Protein AF-A0A2V6G9D4-F1 (afdb_monomer_lite)

pLDDT: mean 81.45, std 14.57, range [40.88, 96.25]

Sequence (131 aa):
MLAITMTDLYPEPSWNFVFGQASLRERVGVYSFARYDSAFYGEARDRDYETLLLRRSCKVLAHETGHMFGLAHCIYFNCLMNGSNHLAESDRRPLHLCPVCPAQTAMEYRLRCGRALPRARTRHPRRGFRR

Secondary structure (DSSP, 8-state):
-EEEESS-B-SSTTS--BSEEEETTTTEEEEE-GGGSGGGGTPPPPTTHHHHHHHHHHHHHHHHHHHHTTPPPP-SSS-TT---SSHHHHHHS-SSPPTHHHHHHHHHHHHHH--PPP-------------

Radius of gyration: 20.03 Å; chains: 1; bounding box: 32×40×70 Å

Structure (mmCIF, N/CA/C/O backbone):
data_AF-A0A2V6G9D4-F1
#
_entry.id   AF-A0A2V6G9D4-F1
#
loop_
_atom_site.group_PDB
_atom_site.id
_atom_site.type_symbol
_atom_site.label_atom_id
_atom_site.label_alt_id
_atom_site.label_comp_id
_atom_site.label_asym_id
_atom_site.label_entity_id
_atom_site.label_seq_id
_atom_site.pdbx_PDB_ins_code
_atom_site.Cartn_x
_atom_site.Cartn_y
_atom_site.Cartn_z
_atom_site.occupancy
_atom_site.B_iso_or_equiv
_atom_site.auth_seq_id
_atom_site.auth_comp_id
_atom_site.auth_asym_id
_atom_site.auth_atom_id
_atom_site.pdbx_PDB_model_num
ATOM 1 N N . MET A 1 1 ? -2.696 -12.063 9.111 1.00 76.19 1 MET A N 1
ATOM 2 C CA . MET A 1 1 ? -1.526 -12.503 8.313 1.00 76.19 1 MET A CA 1
ATOM 3 C C . MET A 1 1 ? -1.511 -11.747 7.000 1.00 76.19 1 MET A C 1
ATOM 5 O O . MET A 1 1 ? -2.567 -11.633 6.400 1.00 76.19 1 MET A O 1
ATOM 9 N N . LEU A 1 2 ? -0.371 -11.234 6.548 1.00 83.19 2 LEU A N 1
ATOM 10 C CA . LEU A 1 2 ? -0.308 -10.541 5.266 1.00 83.19 2 LEU A CA 1
ATOM 11 C C . LEU A 1 2 ? 0.787 -11.160 4.396 1.00 83.19 2 LEU A C 1
ATOM 13 O O . LEU A 1 2 ? 1.938 -11.234 4.817 1.00 83.19 2 LEU A O 1
ATOM 17 N N . ALA A 1 3 ? 0.394 -11.675 3.234 1.00 87.88 3 ALA A N 1
ATOM 18 C CA . ALA A 1 3 ? 1.280 -12.308 2.269 1.00 87.88 3 ALA A CA 1
ATOM 19 C C . ALA A 1 3 ? 1.743 -11.285 1.230 1.00 87.88 3 ALA A C 1
ATOM 21 O O . ALA A 1 3 ? 0.977 -10.420 0.805 1.00 87.88 3 ALA A O 1
ATOM 22 N N . ILE A 1 4 ? 3.000 -11.404 0.818 1.00 87.44 4 ILE A N 1
ATOM 23 C CA . ILE A 1 4 ? 3.617 -10.539 -0.184 1.00 87.44 4 ILE A CA 1
ATOM 24 C C . ILE A 1 4 ? 4.168 -11.424 -1.288 1.00 87.44 4 ILE A C 1
ATOM 26 O O . ILE A 1 4 ? 4.809 -12.435 -1.003 1.00 87.44 4 ILE A O 1
ATOM 30 N N . THR A 1 5 ? 3.935 -11.039 -2.537 1.00 90.38 5 THR A N 1
ATOM 31 C CA . THR A 1 5 ? 4.454 -11.762 -3.695 1.00 90.38 5 THR A CA 1
ATOM 32 C C . THR A 1 5 ? 4.932 -10.816 -4.798 1.00 90.38 5 THR A C 1
ATOM 34 O O . THR A 1 5 ? 4.462 -9.689 -4.929 1.00 90.38 5 THR A O 1
ATOM 37 N N . MET A 1 6 ? 5.881 -11.287 -5.606 1.00 90.12 6 MET A N 1
ATOM 38 C CA . MET A 1 6 ? 6.255 -10.670 -6.888 1.00 90.12 6 MET A CA 1
ATOM 39 C C . MET A 1 6 ? 5.561 -11.363 -8.069 1.00 90.12 6 MET A C 1
ATOM 41 O O . MET A 1 6 ? 5.897 -11.117 -9.221 1.00 90.12 6 MET A O 1
ATOM 45 N N . THR A 1 7 ? 4.608 -12.255 -7.788 1.00 91.19 7 THR A N 1
ATOM 46 C CA . THR A 1 7 ? 3.763 -12.915 -8.789 1.00 91.19 7 THR A CA 1
ATOM 47 C C . THR A 1 7 ? 2.461 -12.150 -8.937 1.00 91.19 7 THR A C 1
ATOM 49 O O . THR A 1 7 ? 1.896 -11.677 -7.953 1.00 91.19 7 THR A O 1
ATOM 52 N N . ASP A 1 8 ? 1.990 -12.009 -10.164 1.00 91.38 8 ASP A N 1
ATOM 53 C CA . ASP A 1 8 ? 0.737 -11.330 -10.458 1.00 91.38 8 ASP A CA 1
ATOM 54 C C . ASP A 1 8 ? -0.482 -12.085 -9.891 1.00 91.38 8 ASP A C 1
ATOM 56 O O . ASP A 1 8 ? -0.447 -13.309 -9.747 1.00 91.38 8 ASP A O 1
ATOM 60 N N . LEU A 1 9 ? -1.541 -11.359 -9.522 1.00 90.12 9 LEU A N 1
ATOM 61 C CA . LEU A 1 9 ? -2.704 -11.919 -8.822 1.00 90.12 9 LEU A CA 1
ATOM 62 C C . LEU A 1 9 ? -3.973 -11.812 -9.665 1.00 90.12 9 LEU A C 1
ATOM 64 O O . LEU A 1 9 ? -4.364 -10.725 -10.092 1.00 90.12 9 LEU A O 1
ATOM 68 N N . TYR A 1 10 ? -4.659 -12.946 -9.801 1.00 91.12 10 TYR A N 1
ATOM 69 C CA . TYR A 1 10 ? -5.901 -13.101 -10.556 1.00 91.12 10 TYR A CA 1
ATOM 70 C C . TYR A 1 10 ? -6.921 -13.826 -9.671 1.00 91.12 10 TYR A C 1
ATOM 72 O O . TYR A 1 10 ? -6.820 -15.043 -9.511 1.00 91.12 10 TYR A O 1
ATOM 80 N N . PRO A 1 11 ? -7.856 -13.106 -9.024 1.00 85.06 11 PRO A N 1
ATOM 81 C CA . PRO A 1 11 ? -8.777 -13.719 -8.067 1.00 85.06 11 PRO A C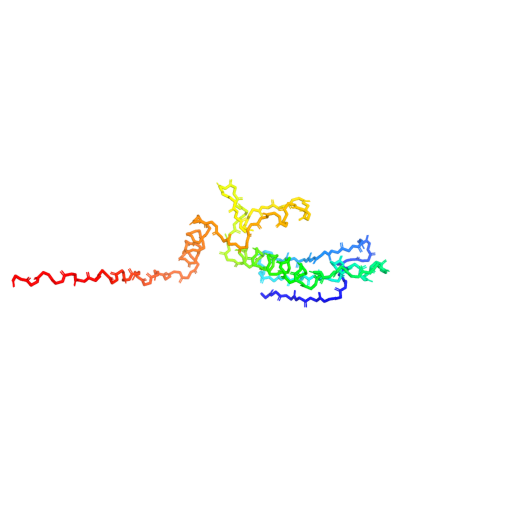A 1
ATOM 82 C C . PRO A 1 11 ? -9.801 -14.637 -8.747 1.00 85.06 11 PRO A C 1
ATOM 84 O O . PRO A 1 11 ? -10.218 -15.624 -8.149 1.00 85.06 11 PRO A O 1
ATOM 87 N N . GLU A 1 12 ? -10.170 -14.344 -9.997 1.00 86.44 12 GLU A N 1
ATOM 88 C CA . GLU A 1 12 ? -11.112 -15.129 -10.797 1.00 86.44 12 GLU A CA 1
ATOM 89 C C . GLU A 1 12 ? -10.708 -15.128 -12.283 1.00 86.44 12 GLU A C 1
ATOM 91 O O . GLU A 1 12 ? -10.102 -14.157 -12.743 1.00 86.44 12 GLU A O 1
ATOM 96 N N . PRO A 1 13 ? -11.086 -16.157 -13.070 1.00 83.94 13 PRO A N 1
ATOM 97 C CA . PRO A 1 13 ? -10.744 -16.239 -14.496 1.00 83.94 13 PRO A CA 1
ATOM 98 C C . PRO A 1 13 ? -11.314 -15.111 -15.369 1.00 83.94 13 PRO A C 1
ATOM 100 O O . PRO A 1 13 ? -10.782 -14.835 -16.438 1.00 83.94 13 PRO A O 1
ATOM 103 N N . SER A 1 14 ? -12.415 -14.486 -14.946 1.00 86.81 14 SER A N 1
ATOM 104 C CA . SER A 1 14 ? -13.086 -13.392 -15.663 1.00 86.81 14 SER A CA 1
ATOM 105 C C . SER A 1 14 ? -12.550 -12.003 -15.302 1.00 86.81 14 SER A C 1
ATOM 107 O O . SER A 1 14 ? -12.973 -11.012 -15.899 1.00 86.81 14 SER A O 1
ATOM 109 N N . TRP A 1 15 ? -11.651 -11.904 -14.319 1.00 79.19 15 TRP A N 1
ATOM 110 C CA . TRP A 1 15 ? -11.100 -10.637 -13.846 1.00 79.19 15 TRP A CA 1
ATOM 111 C C . TRP A 1 15 ? -9.763 -10.338 -14.522 1.00 79.19 15 TRP A C 1
ATOM 113 O O . TRP A 1 15 ? -9.012 -11.245 -14.865 1.00 79.19 15 TRP A O 1
ATOM 123 N N . ASN A 1 16 ? -9.438 -9.048 -14.653 1.00 85.00 16 ASN A N 1
ATOM 124 C CA . ASN A 1 16 ? -8.153 -8.625 -15.208 1.00 85.00 16 ASN A CA 1
ATOM 125 C C . ASN A 1 16 ? -6.995 -8.951 -14.263 1.00 85.00 16 ASN A C 1
ATOM 127 O O . ASN A 1 16 ? -6.203 -9.814 -14.574 1.00 85.00 16 ASN A O 1
ATOM 131 N N . PHE A 1 17 ? -6.855 -8.249 -13.140 1.00 85.56 17 PHE A N 1
ATOM 132 C CA . PHE A 1 17 ? -5.833 -8.502 -12.118 1.00 85.56 17 PHE A CA 1
ATOM 133 C C . PHE A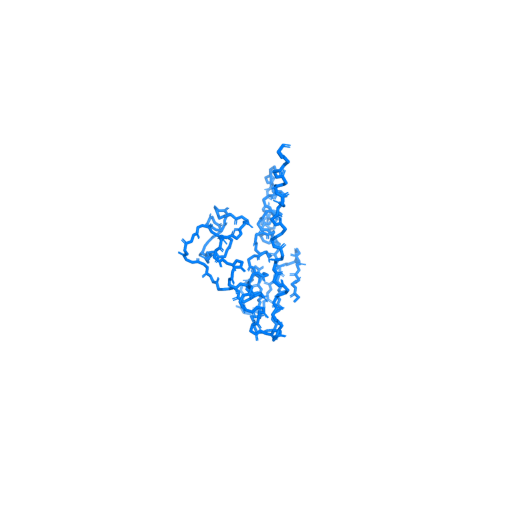 1 17 ? -6.164 -7.693 -10.865 1.00 85.56 17 PHE A C 1
ATOM 135 O O . PHE A 1 17 ? -6.974 -6.762 -10.915 1.00 85.56 17 PHE A O 1
ATOM 142 N N . 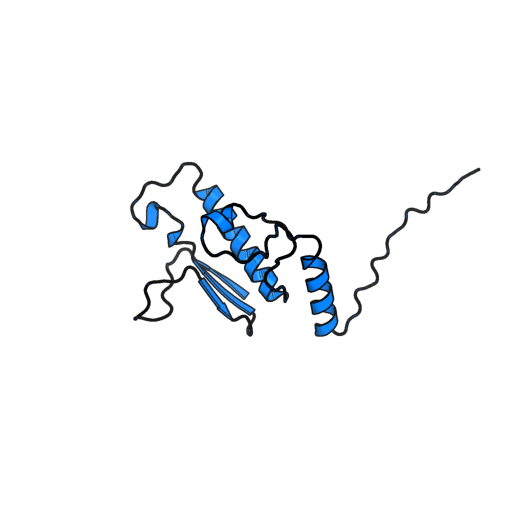VAL A 1 18 ? -5.498 -7.999 -9.754 1.00 82.62 18 VAL A N 1
ATOM 143 C CA . VAL A 1 18 ? -5.535 -7.170 -8.543 1.00 82.62 18 VAL A CA 1
ATOM 144 C C . VAL A 1 18 ? -4.127 -6.919 -8.016 1.00 82.62 18 VAL A C 1
ATOM 146 O O . VAL A 1 18 ? -3.262 -7.785 -8.068 1.00 82.62 18 VAL A O 1
ATOM 149 N N . PHE A 1 19 ? -3.887 -5.737 -7.450 1.00 83.44 19 PHE A N 1
ATOM 150 C CA . PHE A 1 19 ? -2.643 -5.473 -6.712 1.00 83.44 19 PHE A CA 1
ATOM 151 C C . PHE A 1 19 ? -2.627 -6.149 -5.338 1.00 83.44 19 PHE A C 1
ATOM 153 O O . PHE A 1 19 ? -1.577 -6.314 -4.724 1.00 83.44 19 PHE A O 1
ATOM 160 N N . GLY A 1 20 ? -3.793 -6.551 -4.848 1.00 84.56 20 GLY A N 1
ATOM 161 C CA . GLY A 1 20 ? -3.944 -7.284 -3.611 1.00 84.56 20 GLY A CA 1
ATOM 162 C C . GLY A 1 20 ? -5.407 -7.549 -3.304 1.00 84.56 20 GLY A C 1
ATOM 163 O O . GLY A 1 20 ? -6.303 -6.980 -3.925 1.00 84.56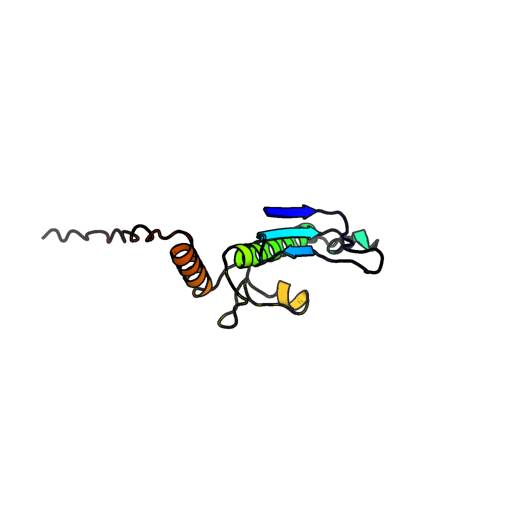 20 GLY A O 1
ATOM 164 N N . GLN A 1 21 ? -5.635 -8.430 -2.342 1.00 83.94 21 GLN A N 1
ATOM 165 C CA . GLN A 1 21 ? -6.954 -8.767 -1.831 1.00 83.94 21 GLN A CA 1
ATOM 166 C C . GLN A 1 21 ? -6.855 -8.989 -0.327 1.00 83.94 21 GLN A C 1
ATOM 168 O O . GLN A 1 21 ? -5.914 -9.625 0.150 1.00 83.94 21 GLN A O 1
ATOM 173 N N . ALA A 1 22 ? -7.832 -8.494 0.426 1.00 84.00 22 ALA A N 1
ATOM 174 C CA . ALA A 1 22 ? -7.852 -8.627 1.873 1.00 84.00 22 ALA A CA 1
ATOM 175 C C . ALA A 1 22 ? -9.253 -8.959 2.393 1.00 84.00 22 ALA A C 1
ATOM 177 O O . ALA A 1 22 ? -10.264 -8.488 1.879 1.00 84.00 22 ALA A O 1
ATOM 178 N N . SER A 1 23 ? -9.294 -9.751 3.460 1.00 82.19 23 SER A N 1
ATOM 179 C CA . SER A 1 23 ? -10.466 -9.946 4.303 1.00 82.19 23 SER A CA 1
ATOM 180 C C . SER A 1 23 ? -10.310 -9.108 5.565 1.00 82.19 23 SER A C 1
ATOM 182 O O . SER A 1 23 ? -9.484 -9.408 6.433 1.00 82.19 23 SER A O 1
ATOM 184 N N . LEU A 1 24 ? -11.143 -8.074 5.696 1.00 72.81 24 LEU A N 1
ATOM 185 C CA . LEU A 1 24 ? -11.198 -7.240 6.903 1.00 72.81 24 LEU A CA 1
ATOM 186 C C . LEU A 1 24 ? -11.682 -8.030 8.127 1.00 72.81 24 LEU A C 1
ATOM 188 O O . LEU A 1 24 ? -11.263 -7.756 9.253 1.00 72.81 24 LEU A O 1
ATOM 192 N N . ARG A 1 25 ? -12.545 -9.031 7.909 1.00 79.81 25 ARG A N 1
ATOM 193 C CA . ARG A 1 25 ? -13.087 -9.890 8.968 1.00 79.81 25 ARG A CA 1
ATOM 194 C C . ARG A 1 25 ? -12.022 -10.836 9.512 1.00 79.81 25 ARG A C 1
ATOM 196 O O . ARG A 1 25 ? -11.770 -10.841 10.713 1.00 79.81 25 ARG A O 1
ATOM 203 N N . GLU A 1 26 ? -11.377 -11.577 8.615 1.00 83.44 26 GLU A N 1
ATOM 204 C CA . GLU A 1 26 ? -10.391 -12.604 8.974 1.00 83.44 26 GLU A CA 1
ATOM 205 C C . GLU A 1 26 ? -8.997 -12.019 9.236 1.00 83.44 26 GLU A C 1
ATOM 207 O O . GLU A 1 26 ? -8.105 -12.716 9.714 1.00 83.44 26 GLU A O 1
ATOM 212 N N . ARG A 1 27 ? -8.789 -10.725 8.944 1.00 81.38 27 ARG A N 1
ATOM 213 C CA . ARG A 1 27 ? -7.495 -10.034 9.073 1.00 81.38 27 ARG A CA 1
ATOM 214 C C . ARG A 1 27 ? -6.408 -10.824 8.358 1.00 81.38 27 ARG A C 1
ATOM 216 O O . ARG A 1 27 ? -5.340 -11.128 8.907 1.00 81.38 27 ARG A O 1
ATOM 223 N N . VAL A 1 28 ? -6.696 -11.165 7.109 1.00 86.19 28 VAL A N 1
ATOM 224 C CA . VAL A 1 28 ? -5.725 -11.746 6.191 1.00 86.19 28 VAL A CA 1
ATOM 225 C C . VAL A 1 28 ? -5.765 -11.025 4.860 1.00 86.19 28 VAL A C 1
ATOM 227 O O . VAL A 1 28 ? -6.822 -10.560 4.446 1.00 86.19 28 VAL A O 1
ATOM 230 N N . GLY A 1 29 ? -4.628 -10.932 4.188 1.00 86.25 29 GLY A N 1
ATOM 231 C CA . GLY A 1 29 ? -4.569 -10.379 2.844 1.00 86.25 29 GLY A CA 1
ATOM 232 C C . GLY A 1 29 ? -3.317 -10.811 2.106 1.00 86.25 29 GLY A C 1
ATOM 233 O O . GLY A 1 29 ? -2.364 -11.297 2.715 1.00 86.25 29 GLY A O 1
ATOM 234 N N . VAL A 1 30 ? -3.336 -10.639 0.794 1.00 89.44 30 VAL A N 1
ATOM 235 C CA . VAL A 1 30 ? -2.206 -10.863 -0.104 1.00 89.44 30 VAL A CA 1
ATOM 236 C C . VAL A 1 30 ? -2.014 -9.621 -0.961 1.00 89.44 30 VAL A C 1
ATOM 238 O O . VAL A 1 30 ? -2.993 -9.053 -1.435 1.00 89.44 30 VAL A O 1
ATOM 241 N N . TYR A 1 31 ? -0.766 -9.203 -1.145 1.00 89.06 31 TYR A N 1
ATOM 242 C CA . TYR A 1 31 ? -0.387 -8.075 -1.989 1.00 89.06 31 TYR A CA 1
ATOM 243 C C . TYR A 1 31 ? 0.706 -8.489 -2.968 1.00 89.06 31 TYR A C 1
ATOM 245 O O . TYR A 1 31 ? 1.647 -9.195 -2.599 1.00 89.06 31 TYR A O 1
ATOM 253 N N . SER A 1 32 ? 0.576 -8.036 -4.211 1.00 89.50 32 SER A N 1
ATOM 254 C CA . SER A 1 32 ? 1.552 -8.250 -5.267 1.00 89.50 32 SER A CA 1
ATOM 255 C C . SER A 1 32 ? 2.198 -6.953 -5.707 1.00 89.50 32 SER A C 1
ATOM 257 O O . SER A 1 32 ? 1.525 -5.961 -5.995 1.00 89.50 32 SER A O 1
ATOM 259 N N . PHE A 1 33 ? 3.523 -6.996 -5.818 1.00 88.56 33 PHE A N 1
ATOM 260 C CA . PHE A 1 33 ? 4.309 -5.912 -6.391 1.00 88.56 33 PHE A CA 1
ATOM 261 C C . PHE A 1 33 ? 4.755 -6.185 -7.832 1.00 88.56 33 PHE A C 1
ATOM 263 O O . PHE A 1 33 ? 5.462 -5.358 -8.402 1.00 88.56 33 PHE A O 1
ATOM 270 N N . ALA A 1 34 ? 4.301 -7.287 -8.446 1.00 88.69 34 ALA A N 1
ATOM 271 C CA . ALA A 1 34 ? 4.676 -7.681 -9.808 1.00 88.69 34 ALA A CA 1
ATOM 272 C C . ALA A 1 34 ? 4.499 -6.529 -10.808 1.00 88.69 34 ALA A C 1
ATOM 274 O O . ALA A 1 34 ? 5.425 -6.155 -11.514 1.00 88.69 34 ALA A O 1
ATOM 275 N N . ARG A 1 35 ? 3.322 -5.897 -10.783 1.00 86.06 35 ARG A N 1
ATOM 276 C CA . ARG A 1 35 ? 2.925 -4.823 -11.705 1.00 86.06 35 ARG A CA 1
ATOM 277 C C . ARG A 1 35 ? 3.439 -3.431 -11.336 1.00 86.06 35 ARG A C 1
ATOM 279 O O . ARG A 1 35 ? 3.143 -2.476 -12.048 1.00 86.06 35 ARG A O 1
ATOM 286 N N . TYR A 1 36 ? 4.158 -3.296 -10.221 1.00 82.81 36 TYR A N 1
ATOM 287 C CA . TYR A 1 36 ? 4.866 -2.058 -9.880 1.00 82.81 36 TYR A CA 1
ATOM 288 C C . TYR A 1 36 ? 6.256 -2.002 -10.518 1.00 82.81 36 TYR A C 1
ATOM 290 O O . TYR A 1 36 ? 6.857 -0.930 -10.544 1.00 82.81 36 TYR A O 1
ATOM 298 N N . ASP A 1 37 ? 6.761 -3.137 -11.009 1.00 86.81 37 ASP A N 1
ATOM 299 C CA . ASP A 1 37 ? 7.963 -3.228 -11.827 1.00 86.81 37 ASP A CA 1
ATOM 300 C C . ASP A 1 37 ? 7.687 -2.795 -13.261 1.00 86.81 37 ASP A C 1
ATOM 302 O O . ASP A 1 37 ? 6.855 -3.400 -13.931 1.00 86.81 37 ASP A O 1
ATOM 306 N N . SER A 1 38 ? 8.396 -1.783 -13.761 1.00 85.50 38 SER A N 1
ATOM 307 C CA . SER A 1 38 ? 8.295 -1.402 -15.175 1.00 85.50 38 SER A CA 1
ATOM 308 C C . SER A 1 38 ? 8.759 -2.542 -16.091 1.00 85.50 38 SER A C 1
ATOM 310 O O . SER A 1 38 ? 8.198 -2.735 -17.171 1.00 85.50 38 SER A O 1
ATOM 312 N N . ALA A 1 39 ? 9.666 -3.403 -15.611 1.00 89.25 39 ALA A N 1
ATOM 313 C CA . ALA A 1 39 ? 10.082 -4.602 -16.332 1.00 89.25 39 ALA A CA 1
ATOM 314 C C . ALA A 1 39 ? 8.931 -5.600 -16.556 1.00 89.25 39 ALA A C 1
ATOM 316 O O . ALA A 1 39 ? 8.994 -6.384 -17.501 1.00 89.25 39 ALA A O 1
ATOM 317 N N . PHE A 1 40 ? 7.857 -5.554 -15.754 1.00 87.88 40 PHE A N 1
ATOM 318 C CA . PHE A 1 40 ? 6.648 -6.355 -15.990 1.00 87.88 40 PHE A CA 1
ATOM 319 C C . PHE A 1 40 ? 6.007 -6.037 -17.347 1.00 87.88 40 PHE A C 1
ATOM 321 O O . PHE A 1 40 ? 5.454 -6.922 -17.994 1.00 87.88 40 PHE A O 1
ATOM 328 N N . TYR A 1 41 ? 6.112 -4.783 -17.793 1.00 87.44 41 TYR A N 1
ATOM 329 C CA . TYR A 1 41 ? 5.604 -4.313 -19.082 1.00 87.44 41 TYR A CA 1
ATOM 330 C C . TYR A 1 41 ? 6.683 -4.304 -20.178 1.00 87.44 41 TYR A C 1
ATOM 332 O O . TYR A 1 41 ? 6.450 -3.789 -21.268 1.00 87.44 41 TYR A O 1
ATOM 340 N N . GLY A 1 42 ? 7.861 -4.880 -19.910 1.00 91.25 42 GLY A N 1
ATOM 341 C CA . GLY A 1 42 ? 8.996 -4.880 -20.837 1.00 91.25 42 GLY A CA 1
ATOM 342 C C . GLY A 1 42 ? 9.741 -3.544 -20.919 1.00 91.25 42 GLY A C 1
ATOM 343 O O . GLY A 1 42 ? 10.554 -3.353 -21.821 1.00 91.25 42 GLY A O 1
ATOM 344 N N . GLU A 1 43 ? 9.481 -2.619 -19.995 1.00 91.31 43 GLU A N 1
ATOM 345 C CA . GLU A 1 43 ? 10.150 -1.322 -19.938 1.00 91.31 43 GLU A CA 1
ATOM 346 C C . GLU A 1 43 ? 11.433 -1.390 -19.097 1.00 91.31 43 GLU A C 1
ATOM 348 O O . GLU A 1 43 ? 11.595 -2.236 -18.213 1.00 91.31 43 GLU A O 1
ATOM 353 N N . ALA A 1 44 ? 12.367 -0.472 -19.357 1.00 91.69 44 ALA A N 1
ATOM 354 C CA . ALA A 1 44 ? 13.564 -0.348 -18.536 1.00 91.69 44 ALA A CA 1
ATOM 355 C C . ALA A 1 44 ? 13.198 0.116 -17.115 1.00 91.69 44 ALA A C 1
ATOM 357 O O . ALA A 1 44 ? 12.294 0.929 -16.913 1.00 91.69 44 ALA A O 1
ATOM 358 N N . ARG A 1 45 ? 13.916 -0.395 -16.111 1.00 89.88 45 ARG A N 1
ATOM 359 C CA . ARG A 1 45 ? 13.796 0.090 -14.732 1.00 89.88 45 ARG A CA 1
ATOM 360 C C . ARG A 1 45 ? 14.507 1.429 -14.587 1.00 89.88 45 ARG A C 1
ATOM 362 O O . ARG A 1 45 ? 15.660 1.569 -14.995 1.00 89.88 45 ARG A O 1
ATOM 369 N N . ASP A 1 46 ? 13.840 2.380 -13.945 1.00 87.94 46 ASP A N 1
ATOM 370 C CA . ASP A 1 46 ? 14.469 3.629 -13.526 1.00 87.94 46 ASP A CA 1
ATOM 371 C C . ASP A 1 46 ? 15.544 3.384 -12.460 1.00 87.94 46 ASP A C 1
ATOM 373 O O . ASP A 1 46 ? 15.498 2.409 -11.706 1.00 87.94 46 ASP A O 1
ATOM 377 N N . ARG A 1 47 ? 16.488 4.327 -12.339 1.00 89.50 47 ARG A N 1
ATOM 378 C CA . ARG A 1 47 ? 17.593 4.265 -11.364 1.00 89.50 47 ARG A CA 1
ATOM 379 C C . ARG A 1 47 ? 17.110 4.047 -9.924 1.00 89.50 47 ARG A C 1
ATOM 381 O O . ARG A 1 47 ? 17.749 3.314 -9.177 1.00 89.50 47 ARG A O 1
ATOM 388 N N . ASP A 1 48 ? 15.982 4.654 -9.556 1.00 89.44 48 ASP A N 1
ATOM 389 C CA . ASP A 1 48 ? 15.446 4.632 -8.188 1.00 89.44 48 ASP A CA 1
ATOM 390 C C . ASP A 1 48 ? 14.319 3.602 -7.992 1.00 89.44 48 ASP A C 1
ATOM 392 O O . ASP A 1 48 ? 13.612 3.632 -6.979 1.00 89.44 48 ASP A O 1
ATOM 396 N N . TYR A 1 49 ? 14.145 2.686 -8.952 1.00 88.88 49 TYR A N 1
ATOM 397 C CA . TYR A 1 49 ? 13.059 1.708 -8.973 1.00 88.88 49 TYR A CA 1
ATOM 398 C C . TYR A 1 49 ? 12.934 0.920 -7.659 1.00 88.88 49 TYR A C 1
ATOM 400 O O . TYR A 1 49 ? 11.853 0.871 -7.072 1.00 88.88 49 TYR A O 1
ATOM 408 N N . GLU A 1 50 ? 14.034 0.350 -7.161 1.00 89.00 50 GLU A N 1
ATOM 409 C CA . GLU A 1 50 ? 14.024 -0.482 -5.950 1.00 89.00 50 GLU A CA 1
ATOM 410 C C . GLU A 1 50 ? 13.570 0.306 -4.715 1.00 89.00 50 GLU A C 1
ATOM 412 O O . GLU A 1 50 ? 12.749 -0.164 -3.923 1.00 89.00 50 GLU A O 1
ATOM 417 N N . THR A 1 51 ? 14.051 1.544 -4.582 1.00 91.12 51 THR A N 1
ATOM 418 C CA . THR A 1 51 ? 13.682 2.443 -3.483 1.00 91.12 51 THR A CA 1
ATOM 419 C C . THR A 1 51 ? 12.202 2.805 -3.549 1.00 91.12 51 THR A C 1
ATOM 421 O O . THR A 1 51 ? 11.509 2.809 -2.526 1.00 91.12 51 THR A O 1
ATOM 424 N N . LEU A 1 52 ? 11.695 3.101 -4.748 1.00 88.81 52 LEU A N 1
ATOM 425 C CA . LEU A 1 52 ? 10.293 3.442 -4.957 1.00 88.81 52 LEU A CA 1
ATOM 426 C C . LEU A 1 52 ? 9.377 2.246 -4.680 1.00 88.81 52 LEU A C 1
ATOM 428 O O . LEU A 1 52 ? 8.363 2.407 -3.994 1.00 88.81 52 LEU A O 1
ATOM 432 N N . LEU A 1 53 ? 9.756 1.059 -5.161 1.00 88.19 53 LEU A N 1
ATOM 433 C CA . LEU A 1 53 ? 9.055 -0.194 -4.909 1.00 88.19 53 LEU A CA 1
ATOM 434 C C . LEU A 1 53 ? 8.958 -0.445 -3.406 1.00 88.19 53 LEU A C 1
ATOM 436 O O . LEU A 1 53 ? 7.855 -0.506 -2.872 1.00 88.19 53 LEU A O 1
ATOM 440 N N . LEU A 1 54 ? 10.097 -0.468 -2.706 1.00 88.88 54 LEU A N 1
ATOM 441 C CA . LEU A 1 54 ? 10.152 -0.709 -1.266 1.00 88.88 54 LEU A CA 1
ATOM 442 C C . LEU A 1 54 ? 9.315 0.311 -0.487 1.00 88.88 54 LEU A C 1
ATOM 444 O O . LEU A 1 54 ? 8.563 -0.056 0.417 1.00 88.88 54 LEU A O 1
ATOM 448 N N . ARG A 1 55 ? 9.402 1.599 -0.841 1.00 91.06 55 ARG A N 1
ATOM 449 C CA . ARG A 1 55 ? 8.623 2.660 -0.189 1.00 91.06 55 ARG A CA 1
ATOM 450 C C . ARG A 1 55 ? 7.120 2.447 -0.367 1.00 91.06 55 ARG A C 1
ATOM 452 O O . ARG A 1 55 ? 6.377 2.576 0.609 1.00 91.06 55 ARG A O 1
ATOM 459 N N . ARG A 1 56 ? 6.670 2.146 -1.588 1.00 89.38 56 ARG A N 1
ATOM 460 C CA . ARG A 1 56 ? 5.258 1.868 -1.893 1.00 89.38 56 ARG A CA 1
ATOM 461 C C . ARG A 1 56 ? 4.787 0.614 -1.168 1.00 89.38 56 ARG A C 1
ATOM 463 O O . ARG A 1 56 ? 3.731 0.652 -0.541 1.00 89.38 56 ARG A O 1
ATOM 470 N N . SER A 1 57 ? 5.607 -0.434 -1.158 1.00 87.06 57 SER A N 1
ATOM 471 C CA . SER A 1 57 ? 5.345 -1.668 -0.427 1.00 87.06 57 SER A CA 1
ATOM 472 C C . SER A 1 57 ? 5.156 -1.402 1.058 1.00 87.06 57 SER A C 1
ATOM 474 O O . SER A 1 57 ? 4.066 -1.614 1.574 1.00 87.06 57 SER A O 1
ATOM 476 N N . CYS A 1 58 ? 6.152 -0.836 1.739 1.00 90.12 58 CYS A N 1
ATOM 477 C CA . CYS A 1 58 ? 6.059 -0.506 3.161 1.00 90.12 58 CYS A CA 1
ATOM 478 C C . CYS A 1 58 ? 4.833 0.358 3.487 1.00 90.12 58 CYS A C 1
ATOM 480 O O . CYS A 1 58 ? 4.196 0.143 4.517 1.00 90.12 58 CYS A O 1
ATOM 482 N N . LYS A 1 59 ? 4.469 1.301 2.607 1.00 91.00 59 LYS A N 1
ATOM 483 C CA . LYS A 1 59 ? 3.286 2.148 2.793 1.00 91.00 59 LYS A CA 1
ATOM 484 C C . LYS A 1 59 ? 1.989 1.348 2.767 1.00 91.00 59 LYS A C 1
ATOM 486 O O . LYS A 1 59 ? 1.203 1.465 3.702 1.00 91.00 59 LYS A O 1
ATOM 491 N N . VAL A 1 60 ? 1.778 0.537 1.733 1.00 87.25 60 VAL A N 1
ATOM 492 C CA . VAL A 1 60 ? 0.567 -0.288 1.614 1.00 87.25 60 VAL A CA 1
ATOM 493 C C . VAL A 1 60 ? 0.495 -1.275 2.775 1.00 87.25 60 VAL A C 1
ATOM 495 O O . VAL A 1 60 ? -0.504 -1.322 3.482 1.00 87.25 60 VAL A O 1
ATOM 498 N N . LEU A 1 61 ? 1.589 -1.981 3.067 1.00 87.00 61 LEU A N 1
ATOM 499 C CA . LEU A 1 61 ? 1.643 -2.946 4.168 1.00 87.00 61 LEU A CA 1
ATOM 500 C C . LEU A 1 61 ? 1.270 -2.308 5.510 1.00 87.00 61 LEU A C 1
ATOM 502 O O . LEU A 1 61 ? 0.491 -2.880 6.274 1.00 87.00 61 LEU A O 1
ATOM 506 N N . ALA A 1 62 ? 1.804 -1.120 5.798 1.00 90.94 62 ALA A N 1
ATOM 507 C CA . ALA A 1 62 ? 1.515 -0.411 7.036 1.00 90.94 62 ALA A CA 1
ATOM 508 C C . ALA A 1 62 ? 0.063 0.103 7.093 1.00 90.94 62 ALA A C 1
ATOM 510 O O . ALA A 1 62 ? -0.554 0.033 8.157 1.00 90.94 62 ALA A O 1
ATOM 511 N N . HIS A 1 63 ? -0.495 0.570 5.970 1.00 90.31 63 HIS A N 1
ATOM 512 C CA . HIS A 1 63 ? -1.895 1.001 5.863 1.00 90.31 63 HIS A CA 1
ATOM 513 C C . HIS A 1 63 ? -2.861 -0.151 6.178 1.00 90.31 63 HIS A C 1
ATOM 515 O O . HIS A 1 63 ? -3.700 -0.059 7.074 1.00 90.31 63 HIS A O 1
ATOM 521 N N . GLU A 1 64 ? -2.668 -1.288 5.518 1.00 85.88 64 GLU A N 1
ATOM 522 C CA . GLU A 1 64 ? -3.506 -2.477 5.689 1.00 85.88 64 GLU A CA 1
ATOM 523 C C . GLU A 1 64 ? -3.355 -3.090 7.078 1.00 85.88 64 GLU A C 1
ATOM 525 O O . GLU A 1 64 ? -4.331 -3.490 7.712 1.00 85.88 64 GLU A O 1
ATOM 530 N N . THR A 1 65 ? -2.134 -3.081 7.615 1.00 85.81 65 THR A N 1
ATOM 531 C CA . THR A 1 65 ? -1.889 -3.450 9.012 1.00 85.81 65 THR A CA 1
ATOM 532 C C . THR A 1 65 ? -2.672 -2.536 9.961 1.00 85.81 65 THR A C 1
ATOM 534 O O . THR A 1 65 ? -3.239 -3.012 10.942 1.00 85.81 65 THR A O 1
ATOM 537 N N . GLY A 1 66 ? -2.788 -1.240 9.656 1.00 88.00 66 GLY A N 1
ATOM 538 C CA . GLY A 1 66 ? -3.656 -0.312 10.381 1.00 88.00 66 GLY A CA 1
ATOM 539 C C . GLY A 1 66 ? -5.120 -0.762 10.402 1.00 88.00 66 GLY A C 1
ATOM 540 O O . GLY A 1 66 ? -5.727 -0.819 11.477 1.00 88.00 66 GLY A O 1
ATOM 541 N N . HIS A 1 67 ? -5.670 -1.173 9.256 1.00 85.50 67 HIS A N 1
ATOM 542 C CA . HIS A 1 67 ? -7.008 -1.774 9.186 1.00 85.50 67 HIS A CA 1
ATOM 543 C C . HIS A 1 67 ? -7.120 -3.051 10.031 1.00 85.50 67 HIS A C 1
ATOM 545 O O . HIS A 1 67 ? -8.091 -3.225 10.773 1.00 85.50 67 HIS A O 1
ATOM 551 N N . MET A 1 68 ? -6.091 -3.906 10.035 1.00 81.19 68 MET A N 1
ATOM 552 C CA . MET A 1 68 ? -6.022 -5.085 10.911 1.00 81.19 68 MET A CA 1
ATOM 553 C C . MET A 1 68 ? -5.950 -4.736 12.402 1.00 81.19 68 MET A C 1
ATOM 555 O O . MET A 1 68 ? -6.179 -5.615 13.229 1.00 81.19 68 MET A O 1
ATOM 559 N N . PHE A 1 69 ? -5.672 -3.486 12.769 1.00 83.00 69 PHE A N 1
ATOM 560 C CA . PHE A 1 69 ? -5.743 -2.973 14.140 1.00 83.00 69 PHE A CA 1
ATOM 561 C C . PHE A 1 69 ? -7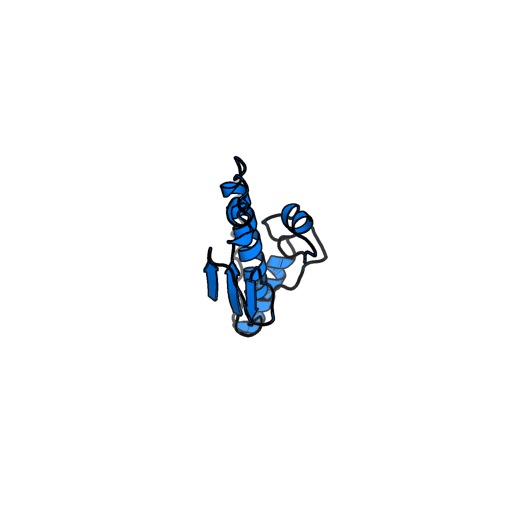.029 -2.184 14.435 1.00 83.00 69 PHE A C 1
ATOM 563 O O . PHE A 1 69 ? -7.175 -1.645 15.530 1.00 83.00 69 PHE A O 1
ATOM 570 N N . GLY A 1 70 ? -7.987 -2.167 13.502 1.00 82.25 70 GLY A N 1
ATOM 571 C CA . GLY A 1 70 ? -9.283 -1.504 13.665 1.00 82.25 70 GLY A CA 1
ATOM 572 C C . GLY A 1 70 ? -9.294 -0.028 13.268 1.00 82.25 70 GLY A C 1
ATOM 573 O O . GLY A 1 70 ? -10.250 0.674 13.583 1.00 82.25 70 GLY A O 1
ATOM 574 N N . LEU A 1 71 ? -8.257 0.462 12.583 1.00 88.69 71 LEU A N 1
ATOM 575 C CA . LEU A 1 71 ? -8.257 1.824 12.056 1.00 88.69 71 LEU A CA 1
ATOM 576 C C . LEU A 1 71 ? -9.121 1.907 10.803 1.00 88.69 71 LEU A C 1
ATOM 578 O O . LEU A 1 71 ? -8.955 1.112 9.885 1.00 88.69 71 LEU A O 1
ATOM 582 N N . ALA A 1 72 ? -10.017 2.886 10.748 1.00 90.12 72 ALA A N 1
ATOM 583 C CA . ALA A 1 72 ? -10.690 3.271 9.512 1.00 90.12 72 ALA A CA 1
ATOM 584 C C . ALA A 1 72 ? -9.830 4.274 8.726 1.00 90.12 72 ALA A C 1
ATOM 586 O O .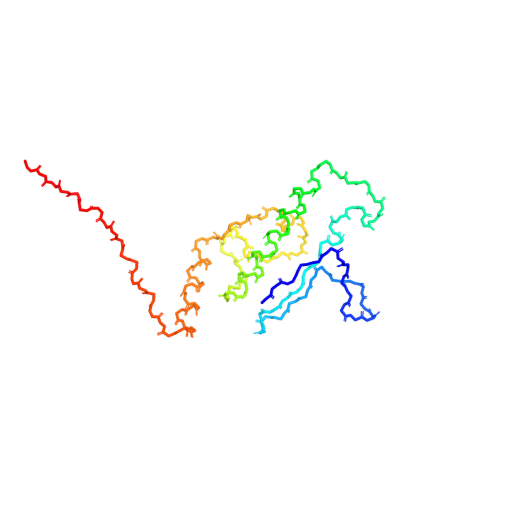 ALA A 1 72 ? -8.817 4.774 9.230 1.00 90.12 72 ALA A O 1
ATOM 587 N N . HIS A 1 73 ? -10.255 4.605 7.504 1.00 92.31 73 HIS A N 1
ATOM 588 C CA . HIS A 1 73 ? -9.632 5.701 6.774 1.00 92.31 73 HIS A CA 1
ATOM 589 C C . HIS A 1 73 ? -9.679 7.001 7.593 1.00 92.31 73 HIS A C 1
ATOM 591 O O . HIS A 1 73 ? -10.714 7.386 8.137 1.00 92.31 73 HIS A O 1
ATOM 597 N N . CYS A 1 74 ? -8.543 7.686 7.680 1.00 94.62 74 CYS A N 1
ATOM 598 C CA . CYS A 1 74 ? -8.426 8.963 8.368 1.00 94.62 74 CYS A CA 1
ATOM 599 C C . CYS A 1 74 ? -8.840 10.104 7.433 1.00 94.62 74 CYS A C 1
ATOM 601 O O . CYS A 1 74 ? -8.407 10.141 6.283 1.00 94.62 74 CYS A O 1
ATOM 603 N N . ILE A 1 75 ? -9.613 11.063 7.944 1.00 94.75 75 ILE A N 1
ATOM 604 C CA . ILE A 1 75 ? -10.010 12.285 7.218 1.00 94.75 75 ILE A CA 1
ATOM 605 C C . ILE A 1 75 ? -9.521 13.572 7.898 1.00 94.75 75 ILE A C 1
ATOM 607 O O . ILE A 1 75 ? -9.769 14.665 7.408 1.00 94.75 75 ILE A O 1
ATOM 611 N N . TYR A 1 76 ? -8.847 13.454 9.045 1.00 92.62 76 TYR A N 1
ATOM 612 C CA . TYR A 1 76 ? -8.525 14.598 9.903 1.00 92.62 76 TYR A CA 1
ATOM 613 C C . TYR A 1 76 ? -7.186 15.263 9.566 1.00 92.62 76 TYR A C 1
ATOM 615 O O . TYR A 1 76 ? -7.042 16.471 9.710 1.00 92.62 76 TYR A O 1
ATOM 623 N N . PHE A 1 77 ? -6.195 14.475 9.145 1.00 94.62 77 PHE A N 1
ATOM 624 C CA . PHE A 1 77 ? -4.824 14.931 8.905 1.00 94.62 77 PHE A CA 1
ATOM 625 C C . PHE A 1 77 ? -4.217 14.202 7.710 1.00 94.62 77 PHE A C 1
ATOM 627 O O . PHE A 1 77 ? -4.704 13.139 7.321 1.00 94.62 77 PHE A O 1
ATOM 634 N N . ASN A 1 78 ? -3.101 14.728 7.199 1.00 95.06 78 ASN A N 1
ATOM 635 C CA . ASN A 1 78 ? -2.230 13.993 6.288 1.00 95.06 78 ASN A CA 1
ATOM 636 C C . ASN A 1 78 ? -1.609 12.805 7.042 1.00 95.06 78 ASN A C 1
ATOM 638 O O . ASN A 1 78 ? -0.799 12.983 7.950 1.00 95.06 78 ASN A O 1
ATOM 642 N N . CYS A 1 79 ? -2.059 11.599 6.725 1.00 96.25 79 CYS A N 1
ATOM 643 C CA . CYS A 1 79 ? -1.883 10.401 7.528 1.00 96.25 79 CYS A CA 1
ATOM 644 C C . CYS A 1 79 ? -1.660 9.197 6.616 1.00 96.25 79 CYS A C 1
ATOM 646 O O . CYS A 1 79 ? -2.277 9.086 5.557 1.00 96.25 79 CYS A O 1
ATOM 648 N N . LEU A 1 80 ? -0.863 8.236 7.082 1.00 95.56 80 LEU A N 1
ATOM 649 C CA . LEU A 1 80 ? -0.759 6.920 6.454 1.00 95.56 80 LEU A CA 1
ATOM 650 C C . LEU A 1 80 ? -2.140 6.287 6.185 1.00 95.56 80 LEU A C 1
ATOM 652 O O . LEU A 1 80 ? -2.317 5.652 5.153 1.00 95.56 80 LEU A O 1
ATOM 656 N N . MET A 1 81 ? -3.124 6.495 7.070 1.00 94.88 81 MET A N 1
ATOM 657 C CA . MET A 1 81 ? -4.476 5.931 6.947 1.00 94.88 81 MET A CA 1
ATOM 658 C C . MET A 1 81 ? -5.435 6.743 6.064 1.00 94.88 81 MET A C 1
ATOM 660 O O . MET A 1 81 ? -6.620 6.432 6.051 1.00 94.88 81 MET A O 1
ATOM 664 N N . ASN A 1 82 ? -5.022 7.797 5.353 1.00 94.88 82 ASN A N 1
ATOM 665 C CA . ASN A 1 82 ? -5.939 8.402 4.374 1.00 94.88 82 ASN A CA 1
ATOM 666 C C . ASN A 1 82 ? -6.277 7.362 3.280 1.00 94.88 82 ASN A C 1
ATOM 668 O O . ASN A 1 82 ? -5.408 6.570 2.920 1.00 94.88 82 ASN A O 1
ATOM 672 N N . GLY A 1 83 ? -7.503 7.356 2.740 1.00 89.00 83 GLY A N 1
ATOM 673 C CA . GLY A 1 83 ? -7.918 6.448 1.649 1.00 89.00 83 GLY A CA 1
ATOM 674 C C . GLY A 1 83 ? -7.646 7.054 0.272 1.00 89.00 83 GLY A C 1
ATOM 675 O O . GLY A 1 83 ? -7.895 8.239 0.102 1.00 89.00 83 GLY A O 1
ATOM 676 N N . SER A 1 84 ? -7.021 6.324 -0.663 1.00 87.00 84 SER A N 1
ATOM 677 C CA . SER A 1 84 ? -6.519 6.847 -1.958 1.00 87.00 84 SER A CA 1
ATOM 678 C C . SER A 1 84 ? -7.307 6.321 -3.150 1.00 87.00 84 SER A C 1
ATOM 680 O O . SER A 1 84 ? -7.609 5.134 -3.190 1.00 87.00 84 SER A O 1
ATOM 682 N N . ASN A 1 85 ? -7.515 7.165 -4.162 1.00 82.44 85 ASN A N 1
ATOM 683 C CA . ASN A 1 85 ? -8.164 6.766 -5.417 1.00 82.44 85 ASN A CA 1
ATOM 684 C C . ASN A 1 85 ? -7.173 6.435 -6.543 1.00 82.44 85 ASN A C 1
ATOM 686 O O . ASN A 1 85 ? -7.543 5.791 -7.519 1.00 82.44 85 ASN A O 1
ATOM 690 N N . HIS A 1 86 ? -5.916 6.876 -6.439 1.00 79.44 86 HIS A N 1
ATOM 691 C CA . HIS A 1 86 ? -4.888 6.596 -7.444 1.00 79.44 86 HIS A CA 1
ATOM 692 C C . HIS A 1 86 ? -3.468 6.615 -6.858 1.00 79.44 86 HIS A C 1
ATOM 694 O O . HIS A 1 86 ? -3.215 7.159 -5.779 1.00 79.44 86 HIS A O 1
ATOM 700 N N . LEU A 1 87 ? -2.511 6.047 -7.601 1.00 82.06 87 LEU A N 1
ATOM 701 C CA . LEU A 1 87 ? -1.131 5.838 -7.145 1.00 82.06 87 LEU A CA 1
ATOM 702 C C . LEU A 1 87 ? -0.417 7.140 -6.756 1.00 82.06 87 LEU A C 1
ATOM 704 O O . LEU A 1 87 ? 0.182 7.213 -5.689 1.00 82.06 87 LEU A O 1
ATOM 708 N N . ALA A 1 88 ? -0.551 8.195 -7.566 1.00 86.81 88 ALA A N 1
ATOM 709 C CA . ALA A 1 88 ? 0.088 9.483 -7.279 1.00 86.81 88 ALA A CA 1
ATOM 710 C C . ALA A 1 88 ? -0.396 10.122 -5.961 1.00 86.81 88 ALA A C 1
ATOM 712 O O . ALA A 1 88 ? 0.364 10.818 -5.289 1.00 86.81 88 ALA A O 1
ATOM 713 N N . GLU A 1 89 ? -1.651 9.887 -5.570 1.00 89.50 89 GLU A N 1
ATOM 714 C CA . GLU A 1 89 ? -2.172 10.346 -4.285 1.00 89.50 89 GLU A CA 1
ATOM 715 C C . GLU A 1 89 ? -1.563 9.536 -3.137 1.00 89.50 89 GLU A C 1
ATOM 717 O O . GLU A 1 89 ? -1.099 10.114 -2.153 1.00 89.50 89 GLU A O 1
ATOM 722 N N . SER A 1 90 ? -1.498 8.211 -3.299 1.00 87.56 90 SER A N 1
ATOM 723 C CA . SER A 1 90 ? -0.860 7.319 -2.330 1.00 87.56 90 SER A CA 1
ATOM 724 C C . SER A 1 90 ? 0.609 7.693 -2.128 1.00 87.56 90 SER A C 1
ATOM 726 O O . SER A 1 90 ? 1.070 7.811 -0.992 1.00 87.56 90 SER A O 1
ATOM 728 N N . ASP A 1 91 ? 1.340 7.995 -3.203 1.00 90.62 91 ASP A N 1
ATOM 729 C CA . ASP A 1 91 ? 2.757 8.363 -3.161 1.00 90.62 91 ASP A CA 1
ATOM 730 C C . ASP A 1 91 ? 3.025 9.640 -2.353 1.00 90.62 91 ASP A C 1
ATOM 732 O O . ASP A 1 91 ? 3.963 9.664 -1.547 1.00 90.62 91 ASP A O 1
ATOM 736 N N . ARG A 1 92 ? 2.171 10.664 -2.497 1.00 91.81 92 ARG A N 1
ATOM 737 C CA . ARG A 1 92 ? 2.291 11.961 -1.799 1.00 91.81 92 ARG A CA 1
ATOM 738 C C . ARG A 1 92 ? 2.075 11.874 -0.287 1.00 91.81 92 ARG A C 1
ATOM 740 O O . ARG A 1 92 ? 2.516 12.755 0.448 1.00 91.81 92 ARG A O 1
ATOM 747 N N . ARG A 1 93 ? 1.408 10.826 0.195 1.00 90.81 93 ARG A N 1
ATOM 748 C CA . ARG A 1 93 ? 1.079 10.659 1.618 1.00 90.81 93 ARG A CA 1
ATOM 749 C C . ARG A 1 93 ? 2.285 10.267 2.471 1.00 90.81 93 ARG A C 1
ATOM 751 O O . ARG A 1 93 ? 3.252 9.692 1.958 1.00 90.81 93 ARG A O 1
ATOM 758 N N . PRO A 1 94 ? 2.255 10.537 3.783 1.00 94.81 94 PRO A N 1
ATOM 759 C CA . PRO A 1 94 ? 3.319 10.129 4.680 1.00 94.81 94 PRO A CA 1
ATOM 760 C C . PRO A 1 94 ? 3.297 8.617 4.926 1.00 94.81 94 PRO A C 1
ATOM 762 O O . PRO A 1 94 ? 2.304 7.933 4.695 1.00 94.81 94 PRO A O 1
ATOM 765 N N . LEU A 1 95 ? 4.415 8.104 5.438 1.00 94.38 95 LEU A N 1
ATOM 766 C CA . LEU A 1 95 ? 4.519 6.746 5.983 1.00 94.38 95 LEU A CA 1
ATOM 767 C C . LEU A 1 95 ? 4.131 6.665 7.470 1.00 94.38 95 LEU A C 1
ATOM 769 O O . LEU A 1 95 ? 4.074 5.575 8.025 1.00 94.38 95 LEU A O 1
ATOM 773 N N . HIS A 1 96 ? 3.890 7.802 8.131 1.00 94.31 96 HIS A N 1
ATOM 774 C CA . HIS A 1 96 ? 3.573 7.859 9.556 1.00 94.31 96 HIS A CA 1
ATOM 775 C C . HIS A 1 96 ? 2.075 8.063 9.808 1.00 94.31 96 HIS A C 1
ATOM 777 O O . HIS A 1 96 ? 1.358 8.685 9.020 1.00 94.31 96 HIS A O 1
ATOM 783 N N . LEU A 1 97 ? 1.611 7.555 10.949 1.00 95.44 97 LEU A N 1
ATOM 784 C CA . LEU A 1 97 ? 0.268 7.811 11.460 1.00 95.44 97 LEU A CA 1
ATOM 785 C C . LEU A 1 97 ? 0.180 9.228 12.045 1.00 95.44 97 LEU A C 1
ATOM 787 O O . LEU A 1 97 ? 1.119 9.704 12.681 1.00 95.44 97 LEU A O 1
ATOM 791 N N . CYS A 1 98 ? -0.968 9.883 11.874 1.00 95.38 98 CYS A N 1
ATOM 792 C CA . CYS A 1 98 ? -1.271 11.133 12.573 1.00 95.38 98 CYS A CA 1
ATOM 793 C C . CYS A 1 98 ? -1.549 10.883 14.071 1.00 95.38 98 CYS A C 1
ATOM 795 O O . CYS A 1 98 ? -1.811 9.741 14.446 1.00 95.38 98 CYS A O 1
ATOM 797 N N . PRO A 1 99 ? -1.593 11.916 14.934 1.00 92.88 99 PRO A N 1
ATOM 798 C CA . PRO A 1 99 ? -1.841 11.744 16.372 1.00 92.88 99 PRO A CA 1
ATOM 799 C C . PRO A 1 99 ? -3.176 11.069 16.741 1.00 92.88 99 PRO A C 1
ATOM 801 O O . PRO A 1 99 ? -3.294 10.494 17.821 1.00 92.88 99 PRO A O 1
ATOM 804 N N . VAL A 1 100 ? -4.180 11.112 15.857 1.00 91.75 100 VAL A N 1
ATOM 805 C CA . VAL A 1 100 ? -5.519 10.548 16.114 1.00 91.75 100 VAL A CA 1
ATOM 806 C C . VAL A 1 100 ? -5.540 9.025 15.963 1.00 91.75 100 VAL A C 1
ATOM 808 O O . VAL A 1 100 ? -6.155 8.332 16.773 1.00 91.75 100 VAL A O 1
ATOM 811 N N . CYS A 1 101 ? -4.856 8.478 14.956 1.00 92.69 101 CYS A N 1
ATOM 812 C CA . CYS A 1 101 ? -4.938 7.049 14.639 1.00 92.69 101 CYS A CA 1
ATOM 813 C C . CYS A 1 101 ? -4.383 6.141 15.761 1.00 92.69 101 CYS A C 1
ATOM 815 O O . CYS A 1 101 ? -5.090 5.223 16.165 1.00 92.69 101 CYS A O 1
ATOM 817 N N . PRO A 1 102 ? -3.208 6.391 16.372 1.00 86.69 102 PRO A N 1
ATOM 818 C CA . PRO A 1 102 ? -2.724 5.578 17.490 1.00 86.69 102 PRO A CA 1
ATOM 819 C C . PRO A 1 102 ? -3.674 5.565 18.696 1.00 86.69 102 PRO A C 1
ATOM 821 O O . PRO A 1 102 ? -3.787 4.551 19.386 1.00 86.69 102 PRO A O 1
ATOM 824 N N . ALA A 1 103 ? -4.390 6.668 18.946 1.00 83.88 103 ALA A N 1
ATOM 825 C CA . ALA A 1 103 ? -5.382 6.736 20.016 1.00 83.88 103 ALA A CA 1
ATOM 826 C C . ALA A 1 103 ? -6.594 5.830 19.734 1.00 83.88 103 ALA A C 1
ATOM 828 O O . ALA A 1 103 ? -7.077 5.157 20.647 1.00 83.88 103 ALA A O 1
ATOM 829 N N . GLN A 1 104 ? -7.038 5.750 18.474 1.00 80.88 104 GLN A N 1
ATOM 830 C CA . GLN A 1 104 ? -8.086 4.819 18.044 1.00 80.88 104 GLN A CA 1
ATOM 831 C C . GLN A 1 104 ? -7.644 3.360 18.217 1.00 80.88 104 GLN A C 1
ATOM 833 O O . GLN A 1 104 ? -8.376 2.581 18.825 1.00 80.88 104 GLN A O 1
ATOM 838 N N . THR A 1 105 ? -6.422 3.004 17.795 1.00 76.31 105 THR A N 1
ATOM 839 C CA . THR A 1 105 ? -5.869 1.652 18.008 1.00 76.31 105 THR A CA 1
ATOM 840 C C . THR A 1 105 ? -5.854 1.277 19.490 1.00 76.31 105 THR A C 1
ATOM 842 O O . THR A 1 105 ? -6.253 0.175 19.866 1.00 76.31 105 THR A O 1
ATOM 845 N N . ALA A 1 106 ? -5.412 2.195 20.355 1.00 75.12 106 ALA A N 1
ATOM 846 C CA . ALA A 1 106 ? -5.368 1.960 21.795 1.00 75.12 106 ALA A CA 1
ATOM 847 C C . ALA A 1 106 ? -6.768 1.739 22.392 1.00 75.12 106 ALA A C 1
ATOM 849 O O . ALA A 1 106 ? -6.914 0.965 23.339 1.00 75.12 106 ALA A O 1
ATOM 850 N N . MET A 1 107 ? -7.794 2.400 21.853 1.00 68.38 107 MET A N 1
ATOM 851 C CA . MET A 1 107 ? -9.182 2.218 22.272 1.00 68.38 107 MET A CA 1
ATOM 852 C C . MET A 1 107 ? -9.754 0.878 21.793 1.00 68.38 107 MET A C 1
ATOM 854 O O . MET A 1 107 ? -10.298 0.135 22.608 1.00 68.38 107 MET A O 1
ATOM 858 N N . GLU A 1 108 ? -9.549 0.520 20.524 1.00 73.62 108 GLU A N 1
ATOM 859 C CA . GLU A 1 108 ? -9.937 -0.785 19.966 1.00 73.62 108 GLU A CA 1
ATOM 860 C C . GLU A 1 108 ? -9.311 -1.949 20.743 1.00 73.62 108 GLU A C 1
ATOM 862 O O . GLU A 1 108 ? -9.990 -2.911 21.105 1.00 73.62 108 GLU A O 1
ATOM 867 N N . TYR A 1 109 ? -8.023 -1.841 21.076 1.00 69.88 109 TYR A N 1
ATOM 868 C CA . TYR A 1 109 ? -7.332 -2.845 21.882 1.00 69.88 109 TYR A CA 1
ATOM 869 C C . TYR A 1 109 ? -7.957 -3.005 23.280 1.00 69.88 109 TYR A C 1
ATOM 871 O O . TYR A 1 109 ? -8.132 -4.130 23.752 1.00 69.88 109 TYR A O 1
ATOM 879 N N . ARG A 1 110 ? -8.348 -1.899 23.935 1.00 68.12 110 ARG A N 1
ATOM 880 C CA . ARG A 1 110 ? -9.028 -1.934 25.247 1.00 68.12 110 ARG A CA 1
ATOM 881 C C . ARG A 1 110 ? -10.367 -2.662 25.176 1.00 68.12 110 ARG A C 1
ATOM 883 O O . ARG A 1 110 ? -10.637 -3.490 26.043 1.00 68.12 110 ARG A O 1
ATOM 890 N N . LEU A 1 111 ? -11.176 -2.358 24.161 1.00 70.69 111 LEU A N 1
ATOM 891 C CA . LEU A 1 111 ? -12.488 -2.980 23.967 1.00 70.69 111 LEU A CA 1
ATOM 892 C C . LEU A 1 111 ? -12.365 -4.487 23.711 1.00 70.69 111 LEU A C 1
ATOM 894 O O . LEU A 1 111 ? -13.173 -5.263 24.210 1.00 70.69 111 LEU A O 1
ATOM 898 N N . ARG A 1 112 ? -11.333 -4.910 22.973 1.00 68.69 112 ARG A N 1
ATOM 899 C CA . ARG A 1 112 ? -11.144 -6.313 22.570 1.00 68.69 112 ARG A CA 1
ATOM 900 C C . ARG A 1 112 ? -10.504 -7.192 23.637 1.00 68.69 112 ARG A C 1
ATOM 902 O O . ARG A 1 112 ? -10.910 -8.337 23.794 1.00 68.69 112 ARG A O 1
ATOM 909 N N . CYS A 1 113 ? -9.494 -6.699 24.351 1.00 66.00 113 CYS A N 1
ATOM 910 C CA . CYS A 1 113 ? -8.746 -7.526 25.301 1.00 66.00 113 CYS A CA 1
ATOM 911 C C . CYS A 1 113 ? -9.306 -7.498 26.729 1.00 66.00 113 CYS A C 1
ATOM 913 O O . CYS A 1 113 ? -8.785 -8.219 27.579 1.00 66.00 113 CYS A O 1
ATOM 915 N N . GLY A 1 114 ? -10.277 -6.627 27.039 1.00 60.62 114 GLY A N 1
ATOM 916 C CA . GLY A 1 114 ? -10.786 -6.435 28.406 1.00 60.62 114 GLY A CA 1
ATOM 917 C C . GLY A 1 114 ? -9.709 -6.018 29.422 1.00 60.62 114 GLY A C 1
ATOM 918 O O . GLY A 1 114 ? -9.954 -5.989 30.625 1.00 60.62 114 GLY A O 1
ATOM 919 N N . ARG A 1 115 ? -8.491 -5.708 28.960 1.00 57.62 115 ARG A N 1
ATOM 920 C CA . ARG A 1 115 ? -7.342 -5.348 29.787 1.00 57.62 115 ARG A CA 1
ATOM 921 C C . ARG A 1 115 ? -7.125 -3.848 29.702 1.00 57.62 115 ARG A C 1
ATOM 923 O O . ARG A 1 115 ? -6.841 -3.303 28.635 1.00 57.62 115 ARG A O 1
ATOM 930 N N . ALA A 1 116 ? -7.209 -3.185 30.852 1.00 56.88 116 ALA A N 1
ATOM 931 C CA . ALA A 1 116 ? -6.687 -1.838 31.001 1.00 56.88 116 ALA A CA 1
ATOM 932 C C . ALA A 1 116 ? -5.197 -1.849 30.619 1.00 56.88 116 ALA A C 1
ATOM 934 O O . ALA A 1 116 ? -4.433 -2.675 31.125 1.00 56.88 116 ALA A O 1
ATOM 935 N N . LEU A 1 117 ? -4.776 -0.941 29.730 1.00 54.09 117 LEU A N 1
ATOM 936 C CA . LEU A 1 117 ? -3.351 -0.665 29.535 1.00 54.09 117 LEU A CA 1
ATOM 937 C C . LEU A 1 117 ? -2.743 -0.414 30.923 1.00 54.09 117 LEU A C 1
ATOM 939 O O . LEU A 1 117 ? -3.334 0.370 31.680 1.00 54.09 117 LEU A O 1
ATOM 943 N N . PRO A 1 118 ? -1.597 -1.025 31.286 1.00 52.38 118 PRO A N 1
ATOM 944 C CA . PRO A 1 118 ? -0.885 -0.584 32.472 1.00 52.38 118 PRO A CA 1
ATOM 945 C C . PRO A 1 118 ? -0.678 0.916 32.293 1.00 52.38 118 PRO A C 1
ATOM 947 O O . PRO A 1 118 ? -0.105 1.335 31.284 1.00 52.38 118 PRO A O 1
ATOM 950 N N . ARG A 1 119 ? -1.256 1.719 33.203 1.00 51.25 119 ARG A N 1
ATOM 951 C CA . ARG A 1 119 ? -1.147 3.182 33.170 1.00 51.25 119 ARG A CA 1
ATOM 952 C C . ARG A 1 119 ? 0.302 3.489 32.844 1.00 51.25 119 ARG A C 1
ATOM 954 O O . ARG A 1 119 ? 1.177 3.046 33.592 1.00 51.25 119 ARG A O 1
ATOM 961 N N . ALA A 1 120 ? 0.542 4.177 31.726 1.00 50.78 120 ALA A N 1
ATOM 962 C CA . ALA A 1 120 ? 1.867 4.665 31.404 1.00 50.78 120 ALA A CA 1
ATOM 963 C C . ALA A 1 120 ? 2.319 5.437 32.641 1.00 50.78 120 ALA A C 1
ATOM 965 O O . ALA A 1 120 ? 1.779 6.498 32.954 1.00 50.78 120 ALA A O 1
ATOM 966 N N . ARG A 1 121 ? 3.229 4.847 33.425 1.00 45.69 121 ARG A N 1
ATOM 967 C CA . ARG A 1 121 ? 3.890 5.566 34.498 1.00 45.69 121 ARG A CA 1
ATOM 968 C C . ARG A 1 121 ? 4.743 6.567 33.754 1.00 45.69 121 ARG A C 1
ATOM 970 O O . ARG A 1 121 ? 5.860 6.251 33.357 1.00 45.69 121 ARG A O 1
ATOM 977 N N . THR A 1 122 ? 4.202 7.757 33.528 1.00 46.31 122 THR A N 1
ATOM 978 C CA . THR A 1 122 ? 5.018 8.932 33.287 1.00 46.31 122 THR A CA 1
ATOM 979 C C . THR A 1 122 ? 5.941 8.998 34.494 1.00 46.31 122 THR A C 1
ATOM 981 O O . THR A 1 122 ? 5.536 9.418 35.580 1.00 46.31 122 THR A O 1
ATOM 984 N N . ARG A 1 123 ? 7.164 8.471 34.354 1.00 45.12 123 ARG A N 1
ATOM 985 C CA . ARG A 1 123 ? 8.255 8.769 35.272 1.00 45.12 123 ARG A CA 1
ATOM 986 C C . ARG A 1 123 ? 8.504 10.252 35.082 1.00 45.12 123 ARG A C 1
ATOM 988 O O . ARG A 1 123 ? 9.299 10.657 34.246 1.00 45.12 123 ARG A O 1
ATOM 995 N N . HIS A 1 124 ? 7.748 11.058 35.813 1.00 41.03 124 HIS A N 1
ATOM 996 C CA . HIS A 1 124 ? 8.094 12.442 36.010 1.00 41.03 124 HIS A CA 1
ATOM 997 C C . HIS A 1 124 ? 9.452 12.401 36.719 1.00 41.03 124 HIS A C 1
ATOM 999 O O . HIS A 1 124 ? 9.537 11.787 37.792 1.00 41.03 124 HIS A O 1
ATOM 1005 N N . PRO A 1 125 ? 10.537 12.923 36.124 1.00 43.09 125 PRO A N 1
ATOM 1006 C CA . PRO A 1 125 ? 11.785 13.023 36.851 1.00 43.09 125 PRO A CA 1
ATOM 1007 C C . PRO A 1 125 ? 11.491 13.915 38.053 1.00 43.09 125 PRO A C 1
ATOM 1009 O O . PRO A 1 125 ? 11.142 15.084 37.895 1.00 43.09 125 PRO A O 1
ATOM 1012 N N . ARG A 1 126 ? 11.558 13.344 39.262 1.00 45.59 126 ARG A N 1
ATOM 1013 C CA . ARG A 1 126 ? 11.548 14.130 40.494 1.00 45.59 126 ARG A CA 1
ATOM 1014 C C . ARG A 1 126 ? 12.752 15.062 40.397 1.00 45.59 126 ARG A C 1
ATOM 1016 O O . ARG A 1 126 ? 13.875 14.638 40.653 1.00 45.59 126 ARG A O 1
ATOM 1023 N N . ARG A 1 127 ? 12.531 16.309 39.975 1.00 48.38 127 ARG A N 1
ATOM 1024 C CA . ARG A 1 127 ? 13.498 17.386 40.160 1.00 48.38 127 ARG A CA 1
ATOM 1025 C C . ARG A 1 127 ? 13.637 17.557 41.667 1.00 48.38 127 ARG A C 1
ATOM 1027 O O . ARG A 1 127 ? 12.778 18.147 42.314 1.00 48.38 127 ARG A O 1
ATOM 1034 N N . GLY A 1 128 ? 14.672 16.942 42.229 1.00 40.88 128 GLY A N 1
ATOM 1035 C CA . GLY A 1 128 ? 15.098 17.202 43.591 1.00 40.88 128 GLY A CA 1
ATOM 1036 C C . GLY A 1 128 ? 15.618 18.629 43.654 1.00 40.88 128 GLY A C 1
ATOM 1037 O O . GLY A 1 128 ? 16.728 18.897 43.209 1.00 40.88 128 GLY A O 1
ATOM 1038 N N . PHE A 1 129 ? 14.808 19.537 44.187 1.00 45.69 129 PHE A N 1
ATOM 1039 C CA . PHE A 1 129 ? 15.310 20.774 44.764 1.00 45.69 129 PHE A CA 1
ATOM 1040 C C . PHE A 1 129 ? 16.107 20.377 46.012 1.00 45.69 129 PHE A C 1
ATOM 1042 O O . PHE A 1 129 ? 15.525 19.990 47.026 1.00 45.69 129 PHE A O 1
ATOM 1049 N N . ARG A 1 130 ? 17.439 20.404 45.923 1.00 43.56 130 ARG A N 1
ATOM 1050 C CA . ARG A 1 130 ? 18.283 20.553 47.109 1.00 43.56 130 ARG A CA 1
ATOM 1051 C C . ARG A 1 130 ? 18.445 22.054 47.337 1.00 43.56 130 ARG A C 1
ATOM 1053 O O . ARG A 1 130 ? 18.746 22.777 46.390 1.00 43.56 130 ARG A O 1
ATOM 1060 N N . ARG A 1 131 ? 18.102 22.478 48.553 1.00 45.19 131 ARG A N 1
ATOM 1061 C CA . ARG A 1 131 ? 18.411 23.801 49.097 1.00 45.19 131 ARG A CA 1
ATOM 1062 C C . ARG A 1 131 ? 19.914 23.944 49.286 1.00 45.19 131 ARG A C 1
ATOM 1064 O O . ARG A 1 131 ? 20.554 22.889 49.499 1.00 45.19 131 ARG A O 1
#

Foldseek 3Di:
DEAEELDWADPDPPDDGDQKDDDLVVLYMYGHCVVLAPVNVPDDADPCSVVLSVVLVLLVVLLSVLSNLVDAQDDDDQASRHDDDDDVVSSPGDSHGDPVSVVVSQVSCCVPPVDDDPPPPPPPPPPDPDD